Protein AF-A0A7C6LKA9-F1 (afdb_monomer)

Sequence (102 aa):
MAQGQKSNTVLVPGAMQALERFKQEVASELGITNYQGYLGDVPSRINGAVGGHMVRRMIAAAEQSLIEQTTSAVRSGFQAGLAGQVPNPSTISEQNLQPRNP

Solvent-accessible surface area (backbone atoms only — not comparable to full-atom values): 6635 Å² total; per-residue (Å²): 132,88,83,73,82,77,78,82,75,75,90,59,72,85,46,52,68,58,53,53,52,50,51,45,52,53,26,50,76,71,68,43,78,81,78,64,85,83,63,81,89,51,55,68,70,57,60,49,46,44,56,51,52,51,51,55,50,53,50,54,51,49,53,51,53,50,51,53,53,49,52,54,52,51,51,53,53,50,50,54,61,71,66,58,72,81,78,77,82,84,77,80,82,79,88,85,79,78,84,86,74,135

Secondary structure (DSSP, 8-state):
----------S-GGGHHHHHHHHHHHHHHTT-TT--S--TTS-HHHHHHHHHHHHHHHHHHHHHHHHHHHHHHHHHHHHHHHSS----GGGSSSSS-PPP--

Foldseek 3Di:
DDPPPPPPDDPDPVCVVVVVVLLVVLCVVVVNPPPDDDCPPPPP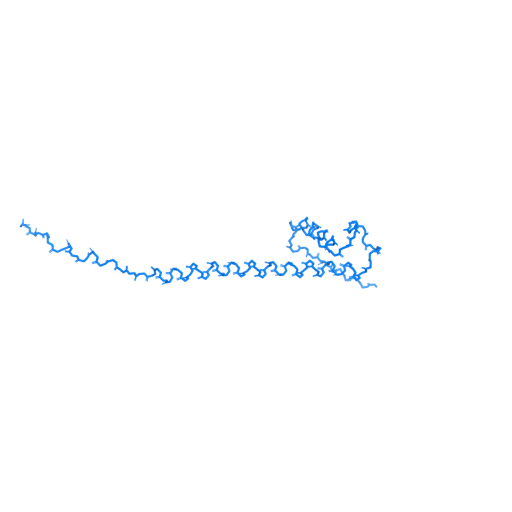VSVVVSVVSSVVVVVVVVVVVVVVVVVVVVVVVVVVVVPPDDPDPPPPPPPPDDDDDD

Structure (mmCIF, N/CA/C/O backbone):
data_AF-A0A7C6LKA9-F1
#
_entry.id   AF-A0A7C6LK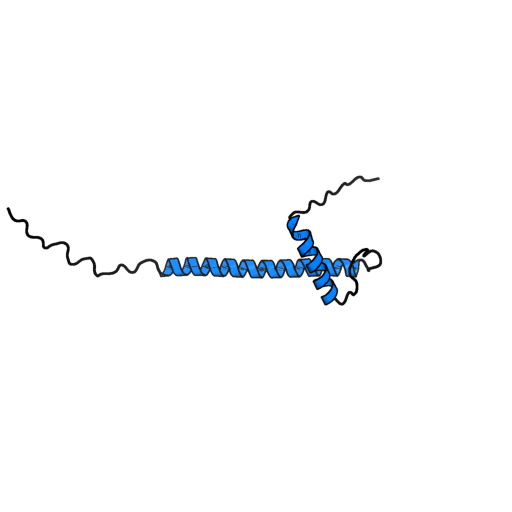A9-F1
#
loop_
_atom_site.group_PDB
_atom_site.id
_atom_site.type_symbol
_atom_site.label_atom_id
_atom_site.label_alt_id
_atom_site.label_comp_id
_atom_site.label_asym_id
_atom_site.label_entity_id
_atom_site.label_seq_id
_atom_site.pdbx_PDB_ins_code
_atom_site.Cartn_x
_atom_site.Cartn_y
_atom_site.Cartn_z
_atom_site.occupancy
_atom_site.B_iso_or_equiv
_atom_site.auth_seq_id
_atom_site.auth_comp_id
_atom_site.auth_asym_id
_atom_site.auth_atom_id
_atom_site.pdbx_PDB_model_num
ATOM 1 N N . MET A 1 1 ? 18.320 28.558 -17.190 1.00 65.88 1 MET A N 1
ATOM 2 C CA . MET A 1 1 ? 17.889 27.186 -16.844 1.00 65.88 1 MET A CA 1
ATOM 3 C C . MET A 1 1 ? 17.042 27.279 -15.585 1.00 65.88 1 MET A C 1
ATOM 5 O O . MET A 1 1 ? 17.487 27.910 -14.638 1.00 65.88 1 MET A O 1
ATOM 9 N N . ALA A 1 2 ? 15.803 26.784 -15.593 1.00 51.22 2 ALA A N 1
ATOM 10 C CA . ALA A 1 2 ? 14.886 26.941 -14.464 1.00 51.22 2 ALA A CA 1
ATOM 11 C C . ALA A 1 2 ? 15.299 26.026 -13.294 1.00 51.22 2 ALA A C 1
ATOM 13 O O . ALA A 1 2 ? 15.060 24.821 -13.331 1.00 51.22 2 ALA A O 1
ATOM 14 N N . GLN A 1 3 ? 15.922 26.595 -12.258 1.00 61.12 3 GLN A N 1
ATOM 15 C CA . GLN A 1 3 ? 16.175 25.933 -10.973 1.00 61.12 3 GLN A CA 1
ATOM 16 C C . GLN A 1 3 ? 14.876 25.859 -10.162 1.00 61.12 3 GLN A C 1
ATOM 18 O O . GLN A 1 3 ? 14.666 26.594 -9.204 1.00 61.12 3 GLN A O 1
ATOM 23 N N . GLY A 1 4 ? 13.975 24.967 -10.559 1.00 59.28 4 GLY A N 1
ATOM 24 C CA . GLY A 1 4 ? 12.880 24.529 -9.702 1.00 59.28 4 GLY A CA 1
ATOM 25 C C . GLY A 1 4 ? 13.343 23.337 -8.877 1.00 59.28 4 GLY A C 1
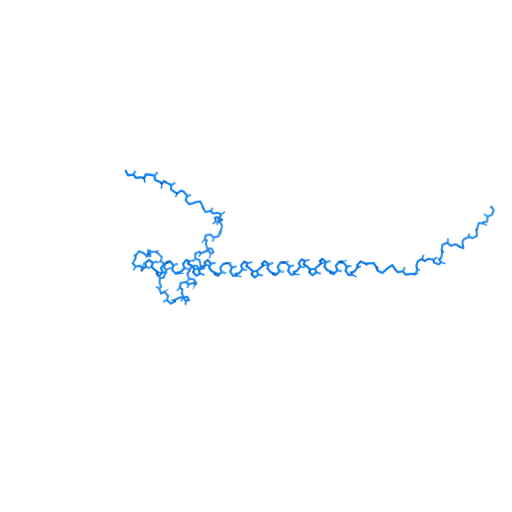ATOM 26 O O . GLY A 1 4 ? 13.137 22.199 -9.292 1.00 59.28 4 GLY A O 1
ATOM 27 N N . GLN A 1 5 ? 13.986 23.570 -7.731 1.00 64.69 5 GLN A N 1
ATOM 28 C CA . GLN A 1 5 ? 14.251 22.504 -6.762 1.00 64.69 5 GLN A CA 1
ATOM 29 C C . GLN A 1 5 ? 12.922 22.086 -6.121 1.00 64.69 5 GLN A C 1
ATOM 31 O O . GLN A 1 5 ? 12.539 22.576 -5.064 1.00 64.69 5 GLN A O 1
ATOM 36 N N . LYS A 1 6 ? 12.180 21.192 -6.781 1.00 66.62 6 LYS A N 1
ATOM 37 C CA . LYS A 1 6 ? 11.075 20.484 -6.134 1.00 66.62 6 LYS A CA 1
ATOM 38 C C . LYS A 1 6 ? 11.681 19.519 -5.118 1.00 66.62 6 LYS A C 1
ATOM 40 O O . LYS A 1 6 ? 12.121 18.432 -5.484 1.00 66.62 6 LYS A O 1
ATOM 45 N N . SER A 1 7 ? 11.731 19.917 -3.851 1.00 71.44 7 SER A N 1
ATOM 46 C CA . SER A 1 7 ? 12.007 19.001 -2.750 1.00 71.44 7 SER A CA 1
ATOM 47 C C . SER A 1 7 ? 10.772 18.126 -2.540 1.00 71.44 7 SER A C 1
ATOM 49 O O . SER A 1 7 ? 9.788 18.524 -1.922 1.00 71.44 7 SER A O 1
ATOM 51 N N . ASN A 1 8 ? 10.794 16.922 -3.108 1.00 79.69 8 ASN A N 1
ATOM 52 C CA . ASN A 1 8 ? 9.808 15.909 -2.758 1.00 79.69 8 ASN A CA 1
ATOM 53 C C . ASN A 1 8 ? 10.175 15.375 -1.368 1.00 79.69 8 ASN A C 1
ATOM 55 O O . ASN A 1 8 ? 11.114 14.592 -1.227 1.00 79.69 8 ASN A O 1
ATOM 59 N N . THR A 1 9 ? 9.471 15.835 -0.337 1.00 82.94 9 THR A N 1
ATOM 60 C CA . THR A 1 9 ? 9.662 15.336 1.027 1.00 82.94 9 THR A CA 1
ATOM 61 C C . THR A 1 9 ? 8.905 14.028 1.202 1.00 82.94 9 THR A C 1
ATOM 63 O O . THR A 1 9 ? 7.713 13.931 0.909 1.00 82.94 9 THR A O 1
ATOM 66 N N . VAL A 1 10 ? 9.597 13.011 1.705 1.00 86.62 10 VAL A N 1
ATO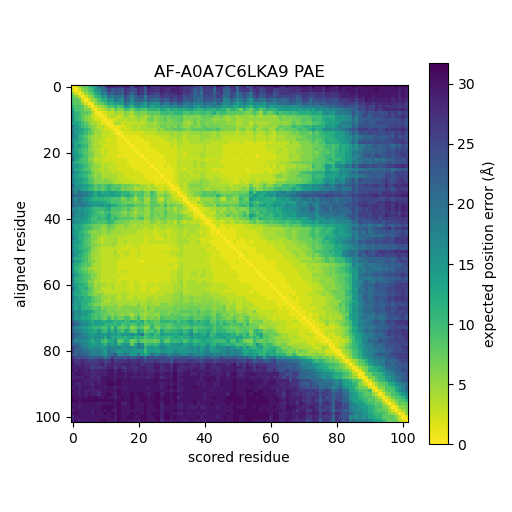M 67 C CA . VAL A 1 10 ? 8.990 11.725 2.046 1.00 86.62 10 VAL A CA 1
ATOM 68 C C . VAL A 1 10 ? 8.169 11.906 3.321 1.00 86.62 10 VAL A C 1
ATOM 70 O O . VAL A 1 10 ? 8.728 12.198 4.373 1.00 86.62 10 VAL A O 1
ATOM 73 N N . LEU A 1 11 ? 6.850 11.724 3.229 1.00 89.12 11 LEU A N 1
ATOM 74 C CA . LEU A 1 11 ? 5.934 11.922 4.360 1.00 89.12 11 LEU A CA 1
ATOM 75 C C . LEU A 1 11 ? 6.128 10.882 5.473 1.00 89.12 11 LEU A C 1
ATOM 77 O O . LEU A 1 11 ? 6.003 11.208 6.648 1.00 89.12 11 LEU A O 1
ATOM 81 N N . VAL A 1 12 ? 6.442 9.636 5.104 1.00 91.19 12 VAL A N 1
ATOM 82 C CA . VAL A 1 12 ? 6.625 8.523 6.048 1.00 91.19 12 VAL A CA 1
ATOM 83 C C . VAL A 1 12 ? 7.918 7.770 5.714 1.00 91.19 12 VAL A C 1
ATOM 85 O O . VAL A 1 12 ? 7.890 6.792 4.965 1.00 91.19 12 VAL A O 1
ATOM 88 N N . PRO A 1 13 ? 9.074 8.199 6.252 1.00 87.31 13 PRO A N 1
ATOM 89 C CA . PRO A 1 13 ? 10.368 7.587 5.938 1.00 87.31 13 PRO A CA 1
ATOM 90 C C . PRO A 1 13 ? 10.452 6.096 6.300 1.00 87.31 13 PRO A C 1
ATOM 92 O O . PRO A 1 13 ? 11.073 5.319 5.579 1.00 87.31 13 PRO A O 1
ATOM 95 N N . GLY A 1 14 ? 9.775 5.675 7.375 1.00 91.31 14 GLY A N 1
ATOM 96 C CA . GLY A 1 14 ? 9.758 4.276 7.822 1.00 91.31 14 GLY A CA 1
ATOM 97 C C . GLY A 1 14 ? 9.049 3.310 6.865 1.00 91.31 14 GLY A C 1
ATOM 98 O O . GLY A 1 14 ? 9.276 2.107 6.933 1.00 91.31 14 GLY A O 1
ATOM 99 N N . ALA A 1 15 ? 8.227 3.817 5.941 1.00 91.19 15 ALA A N 1
ATOM 100 C CA . ALA A 1 15 ? 7.494 2.988 4.989 1.00 91.19 15 ALA A CA 1
ATOM 101 C C . ALA A 1 15 ? 8.319 2.615 3.745 1.00 91.19 15 ALA A C 1
ATOM 103 O O . ALA A 1 15 ? 7.879 1.775 2.966 1.00 91.19 15 ALA A O 1
ATOM 104 N N . MET A 1 16 ? 9.511 3.194 3.546 1.00 89.44 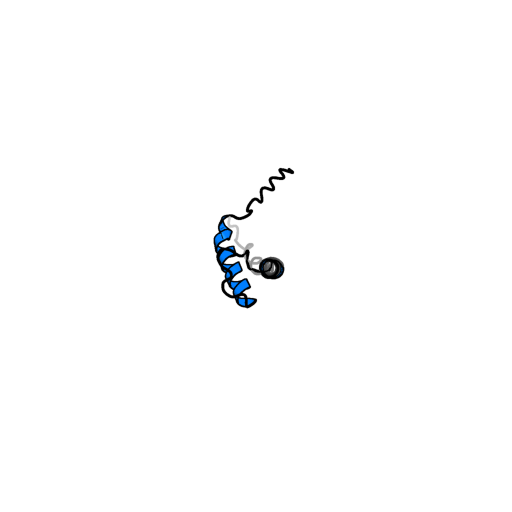16 MET A N 1
ATOM 105 C CA . MET A 1 16 ? 10.298 3.017 2.316 1.00 89.44 16 MET A CA 1
ATOM 106 C C . MET A 1 16 ? 10.554 1.551 1.960 1.00 89.44 16 MET A C 1
ATOM 108 O O . MET A 1 16 ? 10.320 1.137 0.827 1.00 89.44 16 MET A O 1
ATOM 112 N N . GLN A 1 17 ? 10.991 0.744 2.929 1.00 91.50 17 GLN A N 1
ATOM 113 C CA . GLN A 1 17 ? 11.280 -0.668 2.680 1.00 91.50 17 GLN A CA 1
ATOM 114 C C . GLN A 1 17 ? 10.006 -1.468 2.370 1.00 91.50 17 GLN A C 1
ATOM 116 O O . GLN A 1 17 ? 10.030 -2.356 1.519 1.00 91.50 17 GLN A O 1
ATOM 121 N N . ALA A 1 18 ? 8.897 -1.157 3.046 1.00 92.25 18 ALA A N 1
ATOM 122 C CA . ALA A 1 18 ? 7.611 -1.803 2.799 1.00 92.25 18 ALA A CA 1
ATOM 123 C C . ALA A 1 18 ? 7.076 -1.454 1.402 1.00 92.25 18 ALA A C 1
ATOM 125 O O . ALA A 1 18 ? 6.646 -2.341 0.670 1.00 92.25 18 ALA A O 1
ATOM 126 N N . LEU A 1 19 ? 7.182 -0.184 0.999 1.00 91.94 19 LEU A N 1
ATOM 127 C CA . LEU A 1 19 ? 6.796 0.283 -0.332 1.00 91.94 19 LEU A CA 1
ATOM 128 C C . LEU A 1 19 ? 7.648 -0.347 -1.437 1.00 91.94 19 LEU A C 1
ATOM 130 O O . LEU A 1 19 ? 7.120 -0.658 -2.500 1.00 91.94 19 LEU A O 1
ATOM 134 N N . GLU A 1 20 ? 8.940 -0.570 -1.195 1.00 91.25 20 GLU A N 1
ATOM 135 C CA . GLU A 1 20 ? 9.825 -1.228 -2.159 1.00 91.25 20 GLU A CA 1
ATOM 136 C C . GLU A 1 20 ? 9.441 -2.698 -2.378 1.00 91.25 20 GLU A C 1
ATOM 138 O O . GLU A 1 20 ? 9.350 -3.140 -3.523 1.00 91.25 20 GLU A O 1
ATOM 143 N N . ARG A 1 21 ? 9.135 -3.439 -1.304 1.00 91.94 21 ARG A N 1
ATOM 144 C CA . ARG A 1 21 ? 8.608 -4.814 -1.399 1.00 91.94 21 ARG A CA 1
ATOM 145 C C . ARG A 1 21 ? 7.275 -4.840 -2.138 1.00 91.94 21 ARG A C 1
ATOM 147 O O . ARG A 1 21 ? 7.112 -5.583 -3.099 1.00 91.94 21 ARG A O 1
ATOM 154 N N . PHE A 1 22 ? 6.369 -3.949 -1.755 1.00 93.94 22 PHE A N 1
ATOM 155 C CA . PHE A 1 22 ? 5.056 -3.844 -2.373 1.00 93.94 22 PHE A CA 1
ATOM 156 C C . PHE A 1 22 ? 5.135 -3.509 -3.870 1.00 93.94 22 PHE A C 1
ATOM 158 O O . PHE A 1 22 ? 4.412 -4.076 -4.684 1.00 93.94 22 PHE A O 1
ATOM 165 N N . LYS A 1 23 ? 6.058 -2.628 -4.269 1.00 91.75 23 LYS A N 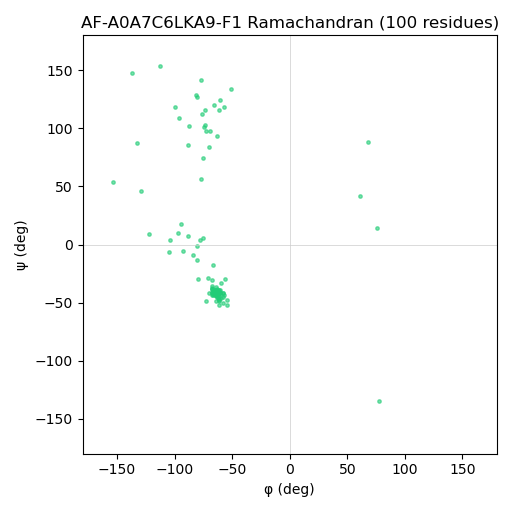1
ATOM 166 C CA . LYS A 1 23 ? 6.336 -2.334 -5.680 1.00 91.75 23 LYS A CA 1
ATOM 167 C C . LYS A 1 23 ? 6.734 -3.596 -6.447 1.00 91.75 23 LYS A C 1
ATOM 169 O O . LYS A 1 23 ? 6.251 -3.802 -7.558 1.00 91.75 23 LYS A O 1
ATOM 174 N N . GLN A 1 24 ? 7.610 -4.420 -5.871 1.00 92.25 24 GLN A N 1
ATOM 175 C CA . GLN A 1 24 ? 8.080 -5.663 -6.492 1.00 92.25 24 GLN A CA 1
ATOM 176 C C . GLN A 1 24 ? 6.951 -6.694 -6.621 1.00 92.25 24 GLN A C 1
ATOM 178 O O . GLN A 1 24 ? 6.833 -7.332 -7.667 1.00 92.25 24 GLN A O 1
ATOM 183 N N . GLU A 1 25 ? 6.090 -6.810 -5.610 1.00 91.19 25 GLU A N 1
ATOM 184 C CA . GLU A 1 25 ? 4.895 -7.665 -5.641 1.00 91.19 25 GLU A CA 1
ATOM 185 C C . GLU A 1 25 ? 3.932 -7.227 -6.751 1.00 91.19 25 GLU A C 1
ATOM 187 O O . GLU A 1 25 ? 3.601 -8.013 -7.638 1.00 91.19 25 GLU A O 1
ATOM 192 N N . VAL A 1 26 ? 3.569 -5.939 -6.780 1.00 92.50 26 VAL A N 1
ATOM 193 C CA . VAL A 1 26 ? 2.667 -5.381 -7.799 1.00 92.50 26 VAL A CA 1
ATOM 194 C C . VAL A 1 26 ? 3.248 -5.536 -9.204 1.00 92.50 26 VAL A C 1
ATOM 196 O O . VAL A 1 26 ? 2.520 -5.880 -10.133 1.00 92.50 26 VAL A O 1
ATOM 199 N N . ALA A 1 27 ? 4.549 -5.303 -9.384 1.00 90.56 27 ALA A N 1
ATOM 200 C CA . ALA A 1 27 ? 5.201 -5.489 -10.677 1.00 90.56 27 ALA A CA 1
ATOM 201 C C . ALA A 1 27 ? 5.172 -6.957 -11.131 1.00 90.56 27 ALA A C 1
ATOM 203 O O . ALA A 1 27 ? 4.879 -7.229 -12.298 1.00 90.56 27 ALA A O 1
ATOM 204 N N . SER A 1 28 ? 5.411 -7.890 -10.204 1.00 90.31 28 SER A N 1
ATOM 205 C CA . SER A 1 28 ? 5.361 -9.331 -10.474 1.00 90.31 28 SER A CA 1
ATOM 206 C C . SER A 1 28 ? 3.960 -9.773 -10.902 1.00 90.31 28 SER A C 1
ATOM 208 O O . SER A 1 28 ? 3.816 -10.512 -11.873 1.00 90.31 28 SER A O 1
ATOM 210 N N . GLU A 1 29 ? 2.916 -9.267 -10.243 1.00 88.94 29 GLU A N 1
ATOM 211 C CA . GLU A 1 29 ? 1.521 -9.558 -10.597 1.00 88.94 29 GLU A CA 1
ATOM 212 C C . GLU A 1 29 ? 1.097 -8.977 -11.952 1.00 88.94 29 GLU A C 1
ATOM 214 O O . GLU A 1 29 ? 0.266 -9.556 -12.647 1.00 88.94 29 GLU A O 1
ATOM 219 N N . LEU A 1 30 ? 1.681 -7.847 -12.356 1.00 87.88 30 LEU A N 1
ATOM 220 C CA . LEU A 1 30 ? 1.470 -7.257 -13.680 1.00 87.88 30 LEU A CA 1
ATOM 221 C C . LEU A 1 30 ? 2.274 -7.967 -14.787 1.00 87.88 30 LEU A C 1
ATOM 223 O O . LEU A 1 30 ? 2.241 -7.533 -15.938 1.00 87.88 30 LEU A O 1
ATOM 227 N N . GLY A 1 31 ? 2.992 -9.048 -14.459 1.00 85.06 31 GLY A N 1
ATOM 228 C CA . GLY A 1 31 ? 3.796 -9.828 -15.403 1.00 85.06 31 GLY A CA 1
ATOM 229 C C . GLY A 1 31 ? 5.117 -9.162 -15.794 1.00 85.06 31 GLY A C 1
ATOM 230 O O . GLY A 1 31 ? 5.754 -9.570 -16.766 1.00 85.06 31 GLY A O 1
ATOM 231 N N . ILE A 1 32 ? 5.549 -8.132 -15.062 1.00 84.56 32 ILE A N 1
ATOM 232 C CA . ILE A 1 32 ? 6.783 -7.406 -15.354 1.00 84.56 32 ILE A CA 1
ATOM 233 C C . ILE A 1 32 ? 7.929 -8.119 -14.641 1.00 84.56 32 ILE A C 1
ATOM 235 O O . ILE A 1 32 ? 8.118 -8.001 -13.431 1.00 84.56 32 ILE A O 1
ATOM 239 N N . THR A 1 33 ? 8.700 -8.888 -15.404 1.00 74.25 33 THR A N 1
ATOM 240 C CA . THR A 1 33 ? 9.842 -9.638 -14.868 1.00 74.25 33 THR A CA 1
ATOM 241 C C . THR A 1 33 ? 11.030 -8.694 -14.637 1.00 74.25 33 THR A C 1
ATOM 243 O O . THR A 1 33 ? 11.274 -7.805 -15.448 1.00 74.25 33 THR A O 1
ATOM 246 N N . ASN A 1 34 ? 11.790 -8.894 -13.552 1.00 69.06 34 ASN A N 1
ATOM 247 C CA . ASN A 1 34 ? 13.008 -8.131 -13.218 1.00 69.06 34 ASN A CA 1
ATOM 248 C C . ASN A 1 34 ? 12.803 -6.616 -13.008 1.00 69.06 34 ASN A C 1
ATOM 250 O O . ASN A 1 34 ? 13.629 -5.803 -13.413 1.00 69.06 34 ASN A O 1
ATOM 254 N N . TYR A 1 35 ? 11.729 -6.225 -12.319 1.00 79.31 35 TYR A N 1
ATOM 255 C CA . TYR A 1 35 ? 11.462 -4.830 -11.943 1.00 79.31 35 TYR A CA 1
ATOM 256 C C . TYR A 1 35 ? 12.316 -4.359 -10.742 1.00 79.31 35 TYR A C 1
ATOM 258 O O . TYR A 1 35 ? 11.799 -3.959 -9.697 1.00 79.31 35 TYR A O 1
ATOM 266 N N . GLN A 1 36 ? 13.642 -4.458 -10.861 1.00 77.94 36 GLN A N 1
ATOM 267 C CA . GLN A 1 36 ? 14.616 -4.090 -9.829 1.00 77.94 36 GLN A CA 1
ATOM 268 C C . GLN A 1 36 ? 15.795 -3.325 -10.439 1.00 77.94 36 GLN A C 1
ATOM 270 O O . GLN A 1 36 ? 16.204 -3.584 -11.566 1.00 77.94 36 GLN A O 1
ATOM 275 N N . GLY A 1 37 ? 16.370 -2.394 -9.675 1.00 80.31 37 GLY A N 1
ATOM 276 C CA . GLY A 1 37 ? 17.522 -1.607 -10.119 1.00 80.31 37 GLY A CA 1
ATOM 277 C C . GLY A 1 37 ? 17.148 -0.481 -11.086 1.00 80.31 37 GLY A C 1
ATOM 278 O O . GLY A 1 37 ? 16.218 0.286 -10.830 1.00 80.31 37 GLY A O 1
ATOM 279 N N . TYR A 1 38 ? 17.915 -0.333 -12.168 1.00 78.62 38 TYR A N 1
ATOM 280 C CA . TYR A 1 38 ? 17.710 0.734 -13.145 1.00 78.62 38 TYR A CA 1
ATOM 281 C C . TYR A 1 38 ? 16.513 0.424 -14.054 1.00 78.62 38 TYR A C 1
ATOM 283 O O . TYR A 1 38 ? 16.556 -0.486 -14.871 1.00 78.62 38 TYR A O 1
ATOM 291 N N . LEU A 1 39 ? 15.443 1.212 -13.923 1.00 80.75 39 LEU A N 1
ATOM 292 C CA . LEU A 1 39 ? 14.193 1.058 -14.681 1.00 80.75 39 LEU A CA 1
ATOM 293 C C . LEU A 1 39 ? 14.140 1.938 -15.946 1.00 80.75 39 LEU A C 1
ATOM 295 O O . LEU A 1 39 ? 13.053 2.211 -16.454 1.00 80.75 39 LEU A O 1
ATOM 299 N N . GLY A 1 40 ? 15.286 2.433 -16.429 1.00 79.56 40 GLY A N 1
ATOM 300 C CA . GLY A 1 40 ? 15.341 3.349 -17.575 1.00 79.56 40 GLY A CA 1
ATOM 301 C C . GLY A 1 40 ? 15.006 2.691 -18.913 1.00 79.56 40 GLY A C 1
ATOM 302 O O . GLY A 1 40 ? 14.429 3.346 -19.777 1.00 79.56 40 GLY A O 1
ATOM 303 N N . ASP A 1 41 ? 15.281 1.393 -19.051 1.00 82.50 41 ASP A N 1
ATOM 304 C CA . ASP A 1 41 ? 14.926 0.611 -20.243 1.00 82.50 41 ASP A CA 1
ATOM 305 C C . ASP A 1 41 ? 13.451 0.171 -20.241 1.00 82.50 41 ASP A C 1
ATOM 307 O O . ASP A 1 41 ? 12.912 -0.260 -21.262 1.00 82.50 41 ASP A O 1
ATOM 311 N N . VAL A 1 42 ? 12.768 0.293 -19.096 1.00 83.75 42 VAL A N 1
ATOM 312 C CA . VAL A 1 42 ? 11.349 -0.041 -18.973 1.00 83.75 42 VAL A CA 1
ATOM 313 C C . VAL A 1 42 ? 10.512 1.122 -19.519 1.00 83.75 42 VAL A C 1
ATOM 315 O O . VAL A 1 42 ? 10.662 2.260 -19.062 1.00 83.75 42 VAL A O 1
ATOM 318 N N . PRO A 1 43 ? 9.573 0.871 -20.453 1.00 88.81 43 PRO A N 1
ATOM 319 C CA . PRO A 1 43 ? 8.691 1.905 -20.976 1.00 88.81 43 PRO A CA 1
ATOM 320 C C . PRO A 1 43 ? 8.005 2.705 -19.863 1.00 88.81 43 PRO A C 1
ATOM 322 O O . PRO A 1 43 ? 7.409 2.132 -18.948 1.00 88.81 43 PRO A O 1
ATOM 325 N N . SER A 1 44 ? 7.988 4.037 -19.978 1.00 89.00 44 SER A N 1
ATOM 326 C CA . SER A 1 44 ? 7.396 4.919 -18.957 1.00 89.00 44 SER A CA 1
ATOM 327 C C . SER A 1 44 ? 5.929 4.595 -18.659 1.00 89.00 44 SER A C 1
ATOM 329 O O . SER A 1 44 ? 5.477 4.760 -17.530 1.00 89.00 44 SER A O 1
ATOM 331 N N . ARG A 1 45 ? 5.190 4.079 -19.652 1.00 88.94 45 ARG A N 1
ATOM 332 C CA . ARG A 1 45 ? 3.807 3.604 -19.482 1.00 88.94 45 ARG A CA 1
ATOM 333 C C . ARG A 1 45 ? 3.714 2.427 -18.505 1.00 88.94 45 ARG A C 1
ATOM 335 O O . ARG A 1 45 ? 2.776 2.377 -17.720 1.00 88.94 45 ARG A O 1
ATOM 342 N N . ILE A 1 46 ? 4.676 1.507 -18.545 1.00 88.94 46 ILE A N 1
ATOM 343 C CA . ILE A 1 46 ? 4.730 0.332 -17.666 1.00 88.94 46 ILE A CA 1
ATOM 344 C C . ILE A 1 46 ? 5.122 0.765 -16.251 1.00 88.94 46 ILE A C 1
ATOM 346 O O . ILE A 1 46 ? 4.404 0.454 -15.304 1.00 88.94 46 ILE A O 1
ATOM 350 N N . ASN A 1 47 ? 6.182 1.571 -16.115 1.00 88.88 47 ASN A N 1
ATOM 351 C CA . ASN A 1 47 ? 6.596 2.120 -14.818 1.00 88.88 47 ASN A CA 1
ATOM 352 C C . ASN A 1 47 ? 5.461 2.920 -14.147 1.00 88.88 47 ASN A C 1
ATOM 354 O O . ASN A 1 47 ? 5.187 2.769 -12.955 1.00 88.88 47 ASN A O 1
ATOM 358 N N . GLY A 1 48 ? 4.759 3.743 -14.934 1.00 90.00 48 GLY A N 1
ATOM 359 C CA . GLY A 1 48 ? 3.595 4.498 -14.476 1.00 90.00 48 GLY A CA 1
ATOM 360 C C . GLY A 1 48 ? 2.420 3.603 -14.078 1.00 90.00 48 GLY A C 1
ATOM 361 O O . GLY A 1 48 ? 1.768 3.873 -13.069 1.00 90.00 48 GLY A O 1
ATOM 362 N N . ALA A 1 49 ? 2.171 2.516 -14.816 1.00 92.12 49 ALA A N 1
ATOM 363 C CA . ALA A 1 49 ? 1.136 1.548 -14.467 1.00 92.12 49 ALA A CA 1
ATOM 364 C C . ALA A 1 49 ? 1.420 0.900 -13.104 1.00 92.12 49 ALA A C 1
ATOM 366 O O . ALA A 1 49 ? 0.530 0.902 -12.256 1.00 92.12 49 ALA A O 1
ATOM 367 N N . VAL A 1 50 ? 2.650 0.442 -12.841 1.00 92.62 50 VAL A N 1
ATOM 368 C CA . VAL A 1 50 ? 3.031 -0.140 -11.537 1.00 92.62 50 VAL A CA 1
ATOM 369 C C . VAL A 1 50 ? 2.715 0.825 -10.393 1.00 92.62 50 VAL A C 1
ATOM 371 O O . VAL A 1 50 ? 1.987 0.463 -9.469 1.00 92.62 50 VAL A O 1
ATOM 374 N N . GLY A 1 51 ? 3.175 2.077 -10.486 1.00 92.25 51 GLY A N 1
ATOM 375 C CA . GLY A 1 51 ? 2.896 3.095 -9.468 1.00 92.25 51 GLY A CA 1
ATOM 376 C C . GLY A 1 51 ? 1.398 3.374 -9.288 1.00 92.25 51 GLY A C 1
ATOM 377 O O . GLY A 1 51 ? 0.910 3.470 -8.162 1.00 92.25 51 GLY A O 1
ATOM 378 N N . GLY A 1 52 ? 0.635 3.430 -10.382 1.00 94.69 52 GLY A N 1
ATOM 379 C CA . GLY A 1 52 ? -0.819 3.598 -10.331 1.00 94.69 52 GLY A CA 1
ATOM 380 C C . GLY A 1 52 ? -1.544 2.417 -9.674 1.00 94.69 52 GLY A C 1
ATOM 381 O O . GLY A 1 52 ? -2.478 2.616 -8.896 1.00 94.69 52 GLY A O 1
ATOM 382 N N . HIS A 1 53 ? -1.104 1.184 -9.941 1.00 95.31 53 HIS A N 1
ATOM 383 C CA . HIS A 1 53 ? -1.645 -0.020 -9.308 1.00 95.31 53 HIS A CA 1
ATOM 384 C C . HIS A 1 53 ? -1.323 -0.078 -7.813 1.00 95.31 53 HIS A C 1
ATOM 386 O O . HIS A 1 53 ? -2.204 -0.438 -7.030 1.00 95.31 53 HIS A O 1
ATOM 392 N N . MET A 1 54 ? -0.120 0.341 -7.408 1.00 95.06 54 MET A N 1
ATOM 393 C CA . MET A 1 54 ? 0.234 0.478 -5.994 1.00 95.06 54 MET A CA 1
ATOM 394 C C . MET A 1 54 ? -0.723 1.438 -5.278 1.00 95.06 54 MET A C 1
ATOM 396 O O . MET A 1 54 ? -1.305 1.075 -4.259 1.00 95.06 54 MET A O 1
ATOM 400 N N . VAL A 1 55 ? -0.943 2.639 -5.828 1.00 95.69 55 VAL A N 1
ATOM 401 C CA . VAL A 1 55 ? -1.836 3.643 -5.221 1.00 95.69 55 VAL A CA 1
ATOM 402 C C . VAL A 1 55 ? -3.272 3.135 -5.131 1.00 95.69 55 VAL A C 1
ATOM 404 O O . VAL A 1 55 ? -3.882 3.227 -4.070 1.00 95.69 55 VAL A O 1
ATOM 407 N N . ARG A 1 56 ? -3.801 2.534 -6.203 1.00 96.06 56 ARG A N 1
ATOM 408 C CA . ARG A 1 56 ? -5.169 1.994 -6.211 1.00 96.06 56 ARG A CA 1
ATOM 409 C C . ARG A 1 56 ? -5.384 0.952 -5.110 1.00 96.06 56 ARG A C 1
ATOM 411 O O . ARG A 1 56 ? -6.412 0.969 -4.445 1.00 96.06 56 ARG A O 1
ATOM 418 N N . ARG A 1 57 ? -4.409 0.066 -4.903 1.00 95.19 57 ARG A N 1
ATOM 419 C CA . ARG A 1 57 ? -4.457 -0.963 -3.855 1.00 95.19 57 ARG A CA 1
ATOM 420 C C . ARG A 1 57 ? -4.317 -0.382 -2.453 1.00 95.19 57 ARG A C 1
ATOM 422 O O . ARG A 1 57 ? -5.047 -0.804 -1.566 1.00 95.19 57 ARG A O 1
ATOM 429 N N . MET A 1 58 ? -3.424 0.590 -2.257 1.00 94.75 58 MET A N 1
ATOM 430 C CA . MET A 1 58 ? -3.285 1.272 -0.966 1.00 94.75 58 MET A CA 1
ATOM 431 C C . MET A 1 58 ? -4.576 1.988 -0.569 1.00 94.75 58 MET A C 1
ATOM 433 O O . MET A 1 58 ? -4.990 1.889 0.580 1.00 94.75 58 MET A O 1
ATOM 437 N N . ILE A 1 59 ? -5.237 2.658 -1.519 1.00 95.88 59 ILE A N 1
ATOM 438 C CA . ILE A 1 59 ? -6.532 3.306 -1.279 1.00 95.88 59 ILE A CA 1
ATOM 439 C C . ILE A 1 59 ? -7.591 2.258 -0.936 1.00 95.88 59 ILE A C 1
ATOM 441 O O . ILE A 1 59 ? -8.248 2.395 0.087 1.00 95.88 59 ILE A O 1
ATOM 445 N N . ALA A 1 60 ? -7.699 1.179 -1.716 1.00 95.50 60 ALA A N 1
ATOM 446 C CA . ALA A 1 60 ? -8.661 0.113 -1.437 1.00 95.50 60 ALA A CA 1
ATOM 447 C C . ALA A 1 60 ? -8.457 -0.515 -0.043 1.00 95.50 60 ALA A C 1
ATOM 449 O O . ALA A 1 60 ? -9.423 -0.748 0.679 1.00 95.50 60 ALA A O 1
ATOM 450 N N . ALA A 1 61 ? -7.206 -0.754 0.365 1.00 94.06 61 ALA A N 1
ATOM 451 C CA . ALA A 1 61 ? -6.889 -1.256 1.700 1.00 94.06 61 ALA A CA 1
ATOM 452 C C . ALA A 1 61 ? -7.241 -0.235 2.796 1.00 94.06 61 ALA A C 1
ATOM 454 O O . ALA A 1 61 ? -7.820 -0.602 3.815 1.00 94.06 61 ALA A O 1
ATOM 455 N N . ALA A 1 62 ? -6.945 1.049 2.575 1.00 94.25 62 ALA A N 1
ATOM 456 C CA . ALA A 1 62 ? -7.288 2.116 3.511 1.00 94.25 62 ALA A CA 1
ATOM 457 C C . ALA A 1 62 ? -8.808 2.276 3.676 1.00 94.25 62 ALA A C 1
ATOM 459 O O . ALA A 1 62 ? -9.285 2.423 4.800 1.00 94.25 62 ALA A O 1
ATOM 460 N N . GLU A 1 63 ? -9.572 2.195 2.584 1.00 95.25 63 GLU A N 1
ATOM 461 C CA . GLU A 1 63 ? -11.039 2.207 2.603 1.00 95.25 63 GLU A CA 1
ATOM 462 C C . GLU A 1 63 ? -11.588 1.032 3.423 1.00 95.25 63 GLU A C 1
ATOM 464 O O . GLU A 1 63 ? -12.434 1.234 4.294 1.00 95.25 63 GLU A O 1
ATOM 469 N N . GLN A 1 64 ? -11.062 -0.179 3.215 1.00 95.00 64 GLN A N 1
ATOM 470 C CA . GLN A 1 64 ? -11.451 -1.367 3.984 1.00 95.00 64 GLN A CA 1
ATOM 471 C C . GLN A 1 64 ? -11.142 -1.215 5.478 1.00 95.00 64 GLN A C 1
ATOM 473 O O . GLN A 1 64 ? -12.026 -1.428 6.309 1.00 95.00 64 GLN A O 1
ATOM 478 N N . SER A 1 65 ? -9.924 -0.790 5.831 1.00 93.38 65 SER A N 1
ATOM 479 C CA . SER A 1 65 ? -9.539 -0.565 7.229 1.00 93.38 65 SER A CA 1
ATOM 480 C C . SER A 1 65 ? -10.394 0.513 7.897 1.00 93.38 65 SER A C 1
ATOM 482 O O . SER A 1 65 ? -10.784 0.363 9.054 1.00 93.38 65 SER A O 1
ATOM 484 N N . LEU A 1 66 ? -10.723 1.592 7.182 1.00 94.69 66 LEU A N 1
ATOM 485 C CA . LEU A 1 66 ? -11.580 2.654 7.702 1.00 94.69 66 LEU A CA 1
ATOM 486 C C . LEU A 1 66 ? -13.006 2.152 7.963 1.00 94.69 66 LEU A C 1
ATOM 488 O O . LEU A 1 66 ? -13.589 2.473 9.001 1.00 94.69 66 LEU A O 1
ATOM 492 N N . ILE A 1 67 ? -13.566 1.344 7.058 1.00 93.69 67 ILE A N 1
ATOM 493 C CA . ILE A 1 67 ? -14.881 0.715 7.246 1.00 93.69 67 ILE A CA 1
ATOM 494 C C . ILE A 1 67 ? -14.861 -0.218 8.459 1.00 93.69 67 ILE A C 1
ATOM 496 O O . ILE A 1 67 ? -15.791 -0.186 9.264 1.00 93.69 67 ILE A O 1
ATOM 500 N N . GLU A 1 68 ? -13.811 -1.017 8.636 1.00 93.50 68 GLU A N 1
ATOM 501 C CA . GLU A 1 68 ? -13.682 -1.937 9.770 1.00 93.50 68 GLU A CA 1
ATOM 502 C C . GLU A 1 68 ? -13.591 -1.192 11.112 1.00 93.50 68 GLU A C 1
ATOM 504 O O . GLU A 1 68 ? -14.307 -1.519 12.068 1.00 93.50 68 GLU A O 1
ATOM 509 N N . GLN A 1 69 ? -12.783 -0.129 11.168 1.00 90.19 69 GLN A N 1
ATOM 510 C CA . GLN A 1 69 ? -12.678 0.750 12.336 1.00 90.19 69 GLN A CA 1
ATOM 511 C C . GLN A 1 69 ? -14.014 1.431 12.650 1.00 90.19 69 GLN A C 1
ATOM 513 O O . GLN A 1 69 ? -14.459 1.435 13.800 1.00 90.19 69 GLN A O 1
ATOM 518 N N . THR A 1 70 ? -14.689 1.953 11.623 1.00 90.88 70 THR A N 1
ATOM 519 C CA . THR A 1 70 ? -15.996 2.609 11.761 1.00 90.88 70 THR A CA 1
ATOM 520 C C . THR A 1 70 ? -17.049 1.622 12.251 1.00 90.88 70 THR A C 1
ATOM 522 O O . THR A 1 70 ? -17.781 1.915 13.190 1.00 90.88 70 THR A O 1
ATOM 525 N N . THR A 1 71 ? -17.096 0.421 11.676 1.00 89.19 71 THR A N 1
ATOM 526 C CA . THR A 1 71 ? -18.047 -0.630 12.064 1.00 89.19 71 THR A CA 1
ATOM 527 C C . THR A 1 71 ? -17.857 -1.033 13.525 1.00 89.19 71 THR A C 1
ATOM 529 O O . THR A 1 71 ? -18.830 -1.159 14.270 1.00 89.19 71 THR A O 1
ATOM 532 N N . SER A 1 72 ? -16.605 -1.174 13.963 1.00 87.69 72 SER A N 1
ATOM 533 C CA . SER A 1 72 ? -16.267 -1.503 15.351 1.00 87.69 72 SER A CA 1
ATOM 534 C C . SER A 1 72 ? -16.694 -0.400 16.324 1.00 87.69 72 SER A C 1
ATOM 536 O O . SER A 1 72 ? -17.286 -0.690 17.365 1.00 87.69 72 SER A O 1
ATOM 538 N N . ALA A 1 73 ? -16.457 0.864 15.962 1.00 87.19 73 ALA A N 1
ATOM 539 C CA . ALA A 1 73 ? -16.857 2.026 16.754 1.00 87.19 73 ALA A CA 1
ATOM 540 C C . ALA A 1 73 ? -18.386 2.200 16.822 1.00 87.19 73 ALA A C 1
ATOM 542 O O . ALA A 1 73 ? -18.940 2.486 17.882 1.00 87.19 73 ALA A O 1
ATOM 543 N N . VAL A 1 74 ? -19.091 1.985 15.709 1.00 88.94 74 VAL A N 1
ATOM 544 C CA . VAL A 1 74 ? -20.559 2.051 15.671 1.00 88.94 74 VAL A CA 1
ATOM 545 C C . VAL A 1 74 ? -21.166 0.930 16.511 1.00 88.94 74 VAL A C 1
ATOM 547 O O . VAL A 1 74 ? -22.112 1.172 17.257 1.00 88.94 74 VAL A O 1
ATOM 550 N N . ARG A 1 75 ? -20.612 -0.287 16.456 1.00 84.94 75 ARG A N 1
ATOM 551 C CA . ARG A 1 75 ? -21.105 -1.423 17.244 1.00 84.94 75 ARG A CA 1
ATOM 552 C C . ARG A 1 75 ? -20.941 -1.202 18.747 1.00 84.94 75 ARG A C 1
ATOM 554 O O . ARG A 1 75 ? -21.873 -1.493 19.493 1.00 84.94 75 ARG A O 1
ATOM 561 N N . SER A 1 76 ? -19.796 -0.682 19.191 1.00 86.06 76 SER A N 1
ATOM 562 C CA . SER A 1 76 ? -19.568 -0.391 20.611 1.00 86.06 76 SER A CA 1
ATOM 563 C C . SER A 1 76 ? -20.463 0.746 21.110 1.00 86.06 76 SER A C 1
ATOM 565 O O . SER A 1 76 ? -21.068 0.616 22.174 1.00 86.06 76 SER A O 1
ATOM 567 N N . GLY A 1 77 ? -20.630 1.811 20.319 1.00 84.88 77 GLY A N 1
ATOM 568 C CA . GLY A 1 77 ? -21.541 2.912 20.640 1.00 84.88 77 GLY A CA 1
ATOM 569 C C . GLY A 1 77 ? -23.006 2.474 20.692 1.00 84.88 77 GLY A C 1
ATOM 570 O O . GLY A 1 77 ? -23.732 2.828 21.620 1.00 84.88 77 GLY A O 1
ATOM 571 N N . PHE A 1 78 ? -23.436 1.641 19.743 1.00 88.00 78 PHE A N 1
ATOM 572 C CA . PHE A 1 78 ? -24.796 1.110 19.714 1.00 88.00 78 PHE A CA 1
ATOM 573 C C . PHE A 1 78 ? -25.070 0.150 20.880 1.00 88.00 78 PHE A C 1
ATOM 575 O O . PHE A 1 78 ? -26.109 0.257 21.528 1.00 88.00 78 PHE A O 1
ATOM 582 N N . GLN A 1 79 ? -24.134 -0.752 21.201 1.00 82.94 79 GLN A N 1
ATOM 583 C CA . GLN A 1 79 ? -24.268 -1.656 22.348 1.00 82.94 79 GLN A CA 1
ATOM 584 C C . GLN A 1 79 ? -24.302 -0.888 23.675 1.00 82.94 79 GLN A C 1
ATOM 586 O O . GLN A 1 79 ? -25.102 -1.230 24.541 1.00 82.94 79 GLN A O 1
ATOM 591 N N . ALA A 1 80 ? -23.488 0.161 23.829 1.00 75.62 80 ALA A N 1
ATOM 592 C CA . ALA A 1 80 ? -23.534 1.033 25.002 1.00 75.62 80 ALA A CA 1
ATOM 593 C C . ALA A 1 80 ? -24.877 1.775 25.118 1.00 75.62 80 ALA A C 1
ATOM 595 O O . ALA A 1 80 ? -25.415 1.896 26.216 1.00 75.62 80 ALA A O 1
ATOM 596 N N . GLY A 1 81 ? -25.449 2.215 23.993 1.00 77.38 81 GLY A N 1
ATOM 597 C CA . GLY A 1 81 ? -26.770 2.846 23.955 1.00 77.38 81 GLY A CA 1
ATOM 598 C C . GLY A 1 81 ? -27.914 1.890 24.302 1.00 77.38 81 GLY A C 1
ATOM 599 O O . GLY A 1 81 ? -28.837 2.278 25.010 1.00 77.38 81 GLY A O 1
ATOM 600 N N . LEU A 1 82 ? -27.844 0.631 23.857 1.00 70.75 82 LEU A N 1
ATOM 601 C CA . LEU A 1 82 ? -28.867 -0.381 24.146 1.00 70.75 82 LEU A CA 1
ATOM 602 C C . LEU A 1 82 ? -28.727 -0.997 25.551 1.00 70.75 82 LEU A C 1
ATOM 604 O O . LEU A 1 82 ? -29.723 -1.391 26.149 1.00 70.75 82 LEU A O 1
ATOM 608 N N . ALA A 1 83 ? -27.507 -1.066 26.092 1.00 65.38 83 ALA A N 1
ATOM 609 C CA . ALA A 1 83 ? -27.236 -1.511 27.463 1.00 65.38 83 ALA A CA 1
ATOM 610 C C . ALA A 1 83 ? -27.469 -0.408 28.516 1.00 65.38 83 ALA A C 1
ATOM 612 O O . ALA A 1 83 ? -27.318 -0.653 29.715 1.00 65.38 83 ALA A O 1
ATOM 613 N N . GLY A 1 84 ? -27.857 0.796 28.082 1.00 58.22 84 GLY A N 1
ATOM 614 C CA . GLY A 1 84 ? -28.342 1.865 28.941 1.00 58.22 84 GLY A CA 1
ATOM 615 C C . GLY A 1 84 ? -29.640 1.479 29.654 1.00 58.22 84 GLY A C 1
ATOM 616 O O . GLY A 1 84 ? -30.730 1.720 29.152 1.00 58.22 84 GLY A O 1
ATOM 617 N N . GLN A 1 85 ? -29.480 0.951 30.868 1.00 56.09 85 GLN A N 1
ATOM 618 C CA . GLN A 1 85 ? -30.406 1.036 31.998 1.00 56.09 85 GLN A CA 1
ATOM 619 C C . GLN A 1 85 ? -31.755 0.295 31.885 1.00 56.09 85 GLN A C 1
ATOM 621 O O . GLN A 1 85 ? -32.799 0.893 31.638 1.00 56.09 85 GLN A O 1
ATOM 626 N N . VAL A 1 86 ? -31.775 -0.978 32.295 1.00 53.56 86 VAL A N 1
ATOM 627 C CA . VAL A 1 86 ? -32.918 -1.488 33.075 1.00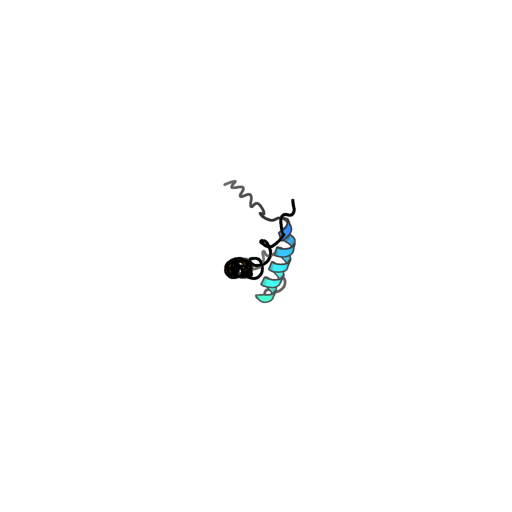 53.56 86 VAL A CA 1
ATOM 628 C C . VAL A 1 86 ? -32.512 -1.389 34.551 1.00 53.56 86 VAL A C 1
ATOM 630 O O . VAL A 1 86 ? -31.615 -2.123 34.970 1.00 53.56 86 VAL A O 1
ATOM 633 N N . PRO A 1 87 ? -33.088 -0.469 35.352 1.00 59.28 87 PRO A N 1
ATOM 634 C CA . PRO A 1 87 ? -32.878 -0.461 36.793 1.00 59.28 87 PRO A CA 1
ATOM 635 C C . PRO A 1 87 ? -33.384 -1.789 37.347 1.00 59.28 87 PRO A C 1
ATOM 637 O O . PRO A 1 87 ? -34.534 -2.157 37.120 1.00 59.28 87 PRO A O 1
ATOM 640 N N . ASN A 1 88 ? -32.522 -2.510 38.053 1.00 55.91 88 ASN A N 1
ATOM 641 C CA . ASN A 1 88 ? -32.908 -3.715 38.768 1.00 55.91 88 ASN A CA 1
ATOM 642 C C . ASN A 1 88 ? -33.961 -3.343 39.839 1.00 55.91 88 ASN A C 1
ATOM 644 O O . ASN A 1 88 ? -33.624 -2.583 40.749 1.00 55.91 88 ASN A O 1
ATOM 648 N N . PRO A 1 89 ? -35.219 -3.821 39.766 1.00 57.69 89 PRO A N 1
ATOM 649 C CA . PRO A 1 89 ? -36.274 -3.420 40.700 1.00 57.69 89 PRO A CA 1
ATOM 650 C C . PRO A 1 89 ? -36.155 -4.052 42.100 1.00 57.69 89 PRO A C 1
ATOM 652 O O . PRO A 1 89 ? -37.043 -3.857 42.925 1.00 57.69 89 PRO A O 1
ATOM 655 N N . SER A 1 90 ? -35.090 -4.798 42.414 1.00 52.44 90 SER A N 1
ATOM 656 C CA . SER A 1 90 ? -34.984 -5.529 43.685 1.00 52.44 90 SER A CA 1
ATOM 657 C C . SER A 1 90 ? -34.378 -4.752 44.865 1.00 52.44 90 SER A C 1
ATOM 659 O O . SER A 1 90 ? -34.179 -5.345 45.920 1.00 52.44 90 SER A O 1
ATOM 661 N N . THR A 1 91 ? -34.113 -3.443 44.759 1.00 57.50 91 THR A N 1
ATOM 662 C CA . THR A 1 91 ? -33.496 -2.659 45.857 1.00 57.50 91 THR A CA 1
ATOM 663 C C . THR A 1 91 ? -34.445 -1.741 46.642 1.00 57.50 91 THR A C 1
ATOM 665 O O . THR A 1 91 ? -33.984 -1.039 47.537 1.00 57.50 91 THR A O 1
ATOM 668 N N . ILE A 1 92 ? -35.760 -1.736 46.378 1.00 54.81 92 ILE A N 1
ATOM 669 C CA . ILE A 1 92 ? -36.690 -0.761 47.000 1.00 54.81 92 ILE A CA 1
ATOM 670 C C . ILE A 1 92 ? -37.349 -1.270 48.308 1.00 54.81 92 ILE A C 1
ATOM 672 O O . ILE A 1 92 ? -38.006 -0.501 49.004 1.00 54.81 92 ILE A O 1
ATOM 676 N N . SER A 1 93 ? -37.159 -2.528 48.722 1.00 56.97 93 SER A N 1
ATOM 677 C CA . SER A 1 93 ? -38.048 -3.137 49.737 1.00 56.97 93 SER A CA 1
ATOM 678 C C . SER A 1 93 ? -37.515 -3.305 51.170 1.00 56.97 93 SER A C 1
ATOM 680 O O . SER A 1 93 ? -38.311 -3.684 52.021 1.00 56.97 93 SER A O 1
ATOM 682 N N . GLU A 1 94 ? -36.245 -3.030 51.497 1.00 53.59 94 GLU A N 1
ATOM 683 C CA . GLU A 1 94 ? -35.693 -3.425 52.821 1.00 53.59 94 GLU A CA 1
ATOM 684 C C . GLU A 1 94 ? -35.117 -2.299 53.702 1.00 53.59 94 GLU A C 1
ATOM 686 O O . GLU A 1 94 ? -34.564 -2.571 54.764 1.00 53.59 94 GLU A O 1
ATOM 691 N N . GLN A 1 95 ? -35.290 -1.020 53.350 1.00 51.81 95 GLN A N 1
ATOM 692 C CA . GLN A 1 95 ? -34.711 0.093 54.129 1.00 51.81 95 GLN A CA 1
ATOM 693 C C . GLN A 1 95 ? -35.655 0.776 55.141 1.00 51.81 95 GLN A C 1
ATOM 695 O O . GLN A 1 95 ? -35.294 1.807 55.704 1.00 51.81 95 GLN A O 1
ATOM 700 N N . ASN A 1 96 ? -36.847 0.227 55.414 1.00 52.91 96 ASN A N 1
ATOM 701 C CA . ASN A 1 96 ? -37.816 0.842 56.340 1.00 52.91 96 ASN A CA 1
ATOM 702 C C . ASN A 1 96 ? -38.359 -0.118 57.414 1.00 52.91 96 ASN A C 1
ATOM 704 O O . ASN A 1 96 ? -39.561 -0.164 57.643 1.00 52.91 96 ASN A O 1
ATOM 708 N N . LEU A 1 97 ? -37.503 -0.902 58.081 1.00 59.72 97 LEU A N 1
ATOM 709 C CA . LEU A 1 97 ? -37.933 -1.630 59.285 1.00 59.72 97 LEU A CA 1
ATOM 710 C C . LEU A 1 97 ? -36.788 -1.930 60.272 1.00 59.72 97 LEU A C 1
ATOM 712 O O . LEU A 1 97 ? -36.589 -3.068 60.688 1.00 59.72 97 LEU A O 1
ATOM 716 N N . GLN A 1 98 ? -36.037 -0.907 60.693 1.00 60.78 98 GLN A N 1
ATOM 717 C CA . GLN A 1 98 ? -35.325 -0.985 61.976 1.00 60.78 98 GLN A CA 1
ATOM 718 C C . GLN A 1 98 ? -36.131 -0.234 63.048 1.00 60.78 98 GLN A C 1
ATOM 720 O O . GLN A 1 98 ? -36.337 0.975 62.910 1.00 60.78 98 GLN A O 1
ATOM 725 N N . PRO A 1 99 ? -36.598 -0.909 64.117 1.00 63.28 99 PRO A N 1
ATOM 726 C CA . PRO A 1 99 ? -37.274 -0.235 65.214 1.00 63.28 99 PRO A CA 1
ATOM 727 C C . PRO A 1 99 ? -36.285 0.690 65.934 1.00 63.28 99 PRO A C 1
ATOM 729 O O . PRO A 1 99 ? -35.278 0.241 66.481 1.00 63.28 99 PRO A O 1
ATOM 732 N N . ARG A 1 100 ? -36.591 1.996 65.952 1.00 60.44 100 ARG A N 1
ATOM 733 C CA . ARG A 1 100 ? -36.073 2.907 66.982 1.00 60.44 100 ARG A CA 1
ATOM 734 C C . ARG A 1 100 ? -36.512 2.339 68.326 1.00 60.44 100 ARG A C 1
ATOM 736 O O . ARG A 1 100 ? -37.710 2.250 68.576 1.00 60.44 100 ARG A O 1
ATOM 743 N N . ASN A 1 101 ? -35.550 1.979 69.16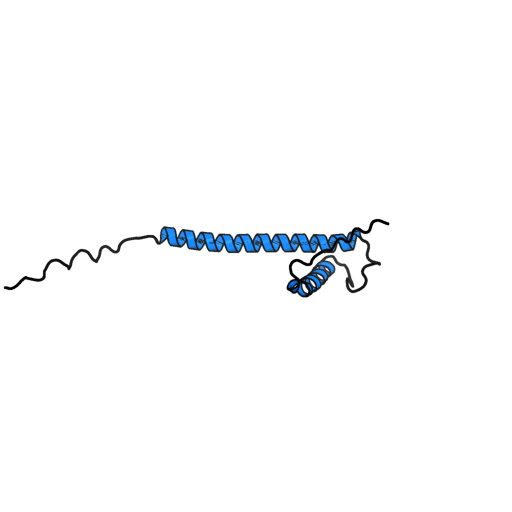5 1.00 53.72 101 ASN A N 1
ATOM 744 C CA . ASN A 1 101 ? -35.783 1.753 70.585 1.00 53.72 101 ASN A CA 1
ATOM 745 C C . ASN A 1 101 ? -35.053 2.838 71.401 1.00 53.72 101 ASN A C 1
ATOM 747 O O . ASN A 1 101 ? -34.124 3.448 70.864 1.00 53.72 101 ASN A O 1
ATOM 751 N N . PRO A 1 102 ? -35.567 3.131 72.609 1.00 63.62 102 PRO A N 1
ATOM 752 C CA . PRO A 1 102 ? -35.538 4.445 73.257 1.00 63.62 102 PRO A CA 1
ATOM 753 C C . PRO A 1 102 ? -34.164 4.908 73.735 1.00 63.62 102 PRO A C 1
ATOM 755 O O . PRO A 1 102 ? -33.344 4.048 74.130 1.00 63.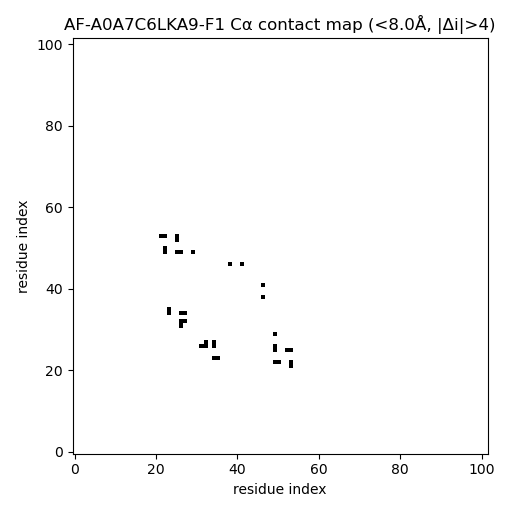62 102 PRO A O 1
#

Mean predicted aligned error: 13.3 Å

Radius of gyration: 30.74 Å; Cα contacts (8 Å, |Δi|>4): 18; chains: 1; bounding box: 56×37×94 Å

pLDDT: mean 80.58, std 14.33, range [51.22, 96.06]